Protein AF-A0A101IVA7-F1 (afdb_monomer)

Foldseek 3Di:
DVVPPDDDQCQDDDDPDDDDDDDDDPDDDDDQDPDDPSVVDDPPDDCPVVCCCVNRPPPD

Radius of gyration: 17.33 Å; Cα contacts (8 Å, |Δi|>4): 8; chains: 1; bounding box: 32×30×38 Å

Structure (mmCIF, N/CA/C/O bac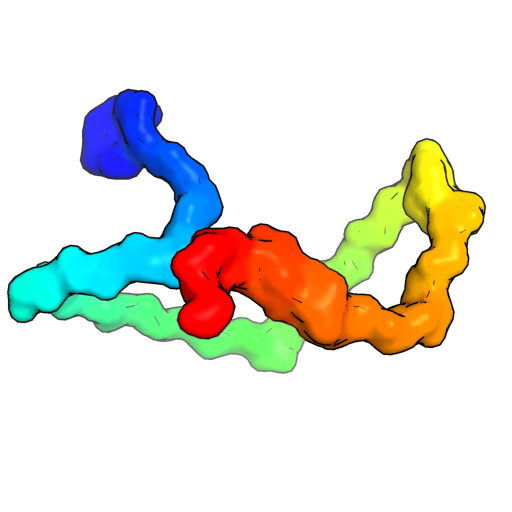kbone):
data_AF-A0A101IVA7-F1
#
_entry.id   AF-A0A101IVA7-F1
#
loop_
_atom_site.group_PDB
_atom_site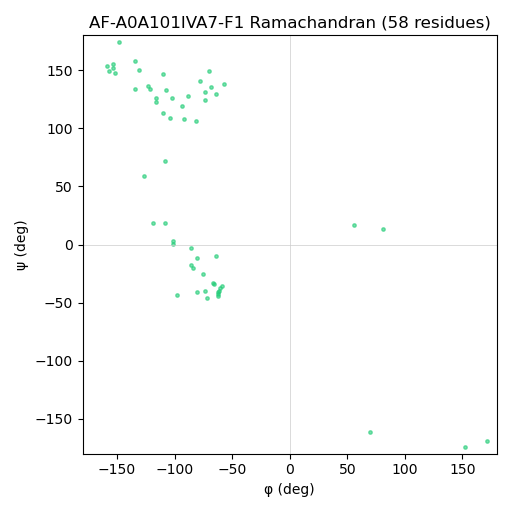.id
_atom_site.type_symbol
_atom_site.label_atom_id
_atom_site.label_alt_id
_atom_site.label_comp_id
_atom_site.label_asym_id
_atom_site.label_entity_id
_atom_site.label_seq_id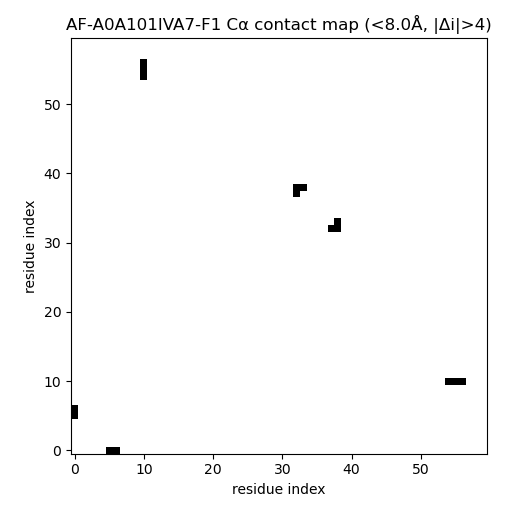
_atom_site.pdbx_PDB_ins_code
_atom_site.Cartn_x
_atom_site.Cartn_y
_atom_site.Cartn_z
_atom_site.occupancy
_atom_site.B_iso_or_equiv
_atom_site.auth_seq_id
_atom_site.auth_comp_id
_atom_site.auth_asym_id
_atom_site.auth_atom_id
_atom_site.pdbx_PDB_model_num
ATOM 1 N N . SER A 1 1 ? 1.352 6.864 15.952 1.00 87.06 1 SER A N 1
ATOM 2 C CA . SER A 1 1 ? 0.731 7.106 17.269 1.00 87.06 1 SER A CA 1
ATOM 3 C C . SER A 1 1 ? 0.312 8.557 17.398 1.00 87.06 1 SER A C 1
ATOM 5 O O . SER A 1 1 ? 0.768 9.380 16.607 1.00 87.06 1 SER A O 1
ATOM 7 N N . ASP A 1 2 ? -0.515 8.880 18.390 1.00 91.38 2 ASP A N 1
ATOM 8 C CA . ASP A 1 2 ? -0.995 10.249 18.640 1.00 91.38 2 ASP A CA 1
ATOM 9 C C . ASP A 1 2 ? 0.154 11.235 18.900 1.00 91.38 2 ASP A C 1
ATOM 11 O O . ASP A 1 2 ? 0.135 12.374 18.439 1.00 91.38 2 ASP A O 1
ATOM 15 N N . ASP A 1 3 ? 1.209 10.765 19.565 1.00 96.25 3 ASP A N 1
ATOM 16 C CA . ASP A 1 3 ? 2.445 11.509 19.830 1.00 96.25 3 ASP A CA 1
ATOM 17 C C . ASP A 1 3 ? 3.474 11.423 18.686 1.00 96.25 3 ASP A C 1
ATOM 19 O O . ASP A 1 3 ? 4.540 12.033 18.757 1.00 96.25 3 ASP A O 1
ATOM 23 N N . ARG A 1 4 ? 3.162 10.658 17.630 1.00 94.50 4 ARG A N 1
ATOM 24 C CA . ARG A 1 4 ? 4.003 10.407 16.449 1.00 94.50 4 ARG A CA 1
ATOM 25 C C . ARG A 1 4 ? 5.390 9.832 16.757 1.00 94.50 4 ARG A C 1
ATOM 27 O O . ARG A 1 4 ? 6.258 9.868 15.888 1.00 94.50 4 ARG A O 1
ATOM 34 N N . SER A 1 5 ? 5.599 9.297 17.956 1.00 97.00 5 SER A N 1
ATOM 35 C CA . SER A 1 5 ? 6.867 8.679 18.348 1.00 97.00 5 SER A CA 1
ATOM 36 C C . SER A 1 5 ? 7.058 7.296 17.724 1.00 97.00 5 SER A C 1
ATOM 38 O O . SER A 1 5 ? 8.191 6.862 17.523 1.00 97.00 5 SER A O 1
ATOM 40 N N . ILE A 1 6 ? 5.954 6.624 17.382 1.00 95.56 6 ILE A N 1
ATOM 41 C CA . ILE A 1 6 ? 5.942 5.277 16.814 1.00 95.56 6 ILE A CA 1
ATOM 42 C C . ILE A 1 6 ? 4.999 5.171 15.609 1.00 95.56 6 ILE A C 1
ATOM 44 O O . ILE A 1 6 ? 4.038 5.936 15.445 1.00 95.56 6 ILE A O 1
ATOM 48 N N . GLY A 1 7 ? 5.256 4.167 14.779 1.00 94.19 7 GLY A N 1
ATOM 49 C CA . GLY A 1 7 ? 4.472 3.824 13.599 1.00 94.19 7 GLY A CA 1
ATOM 50 C C . GLY A 1 7 ? 5.182 2.755 12.772 1.00 94.19 7 GLY A C 1
ATOM 51 O O . GLY A 1 7 ? 6.169 2.177 13.222 1.00 94.19 7 GLY A O 1
ATOM 52 N N . GLY A 1 8 ? 4.684 2.512 11.564 1.00 94.75 8 GLY A N 1
ATOM 53 C CA . GLY A 1 8 ? 5.244 1.534 10.635 1.00 94.75 8 GLY A CA 1
ATOM 54 C C . GLY A 1 8 ? 4.180 0.969 9.699 1.00 94.75 8 GLY A C 1
ATOM 55 O O . GLY A 1 8 ? 3.033 1.418 9.719 1.00 94.75 8 GLY A O 1
ATOM 56 N N . HIS A 1 9 ? 4.582 -0.012 8.893 1.00 95.06 9 HIS A N 1
ATOM 57 C CA . HIS A 1 9 ? 3.666 -0.857 8.126 1.00 95.06 9 HIS A CA 1
ATOM 58 C C . HIS A 1 9 ? 2.859 -1.752 9.072 1.00 95.06 9 HIS A C 1
ATOM 60 O O . HIS A 1 9 ? 3.421 -2.303 10.020 1.00 95.06 9 HIS A O 1
ATOM 66 N N . ILE A 1 10 ? 1.552 -1.877 8.846 1.00 93.50 10 ILE A N 1
ATOM 67 C CA . ILE A 1 10 ? 0.664 -2.669 9.706 1.00 93.50 10 ILE A CA 1
ATOM 68 C C . ILE A 1 10 ? 0.550 -4.073 9.116 1.00 93.50 10 ILE A C 1
ATOM 70 O O . ILE A 1 10 ? 0.056 -4.226 8.005 1.00 93.50 10 ILE A O 1
ATOM 74 N N . VAL A 1 11 ? 0.972 -5.083 9.877 1.00 93.94 11 VAL A N 1
ATOM 75 C CA . VAL A 1 11 ? 0.859 -6.503 9.491 1.00 93.94 11 VAL A CA 1
ATOM 76 C C . VAL A 1 11 ? -0.367 -7.150 10.135 1.00 93.94 11 VAL A C 1
ATOM 78 O O . VAL A 1 11 ? -1.107 -7.869 9.475 1.00 93.94 11 VAL A O 1
ATOM 81 N N . ASP A 1 12 ? -0.596 -6.865 11.418 1.00 93.31 12 ASP A N 1
ATOM 82 C CA . ASP A 1 12 ? -1.738 -7.356 12.190 1.00 93.31 12 ASP A CA 1
ATOM 83 C C . ASP A 1 12 ? -2.057 -6.383 13.340 1.00 93.31 12 ASP A C 1
ATOM 85 O O . ASP A 1 12 ? -1.171 -5.660 13.814 1.00 93.31 12 ASP A O 1
ATOM 89 N N . PHE A 1 13 ? -3.318 -6.331 13.772 1.00 93.62 13 PHE A N 1
ATOM 90 C CA . PHE A 1 13 ? -3.774 -5.500 14.886 1.00 93.62 13 PHE A CA 1
ATOM 91 C C . PHE A 1 13 ? -5.096 -6.003 15.478 1.00 93.62 13 PHE A C 1
ATOM 93 O O . PHE A 1 13 ? -5.936 -6.590 14.802 1.00 93.62 13 PHE A O 1
ATOM 100 N N . SER A 1 14 ? -5.313 -5.706 16.759 1.00 95.88 14 SER A N 1
ATOM 101 C CA . SER A 1 14 ? -6.593 -5.921 17.437 1.00 95.88 14 SER A CA 1
ATOM 102 C C . SER A 1 14 ? -7.011 -4.657 18.182 1.00 95.88 14 SER A C 1
ATOM 104 O O . SER A 1 14 ? -6.168 -3.852 18.585 1.00 95.88 14 SER A O 1
ATOM 106 N N . LEU A 1 15 ? -8.320 -4.456 18.320 1.00 95.94 15 LEU A N 1
ATOM 107 C CA . LEU A 1 15 ? -8.911 -3.300 18.989 1.00 95.94 15 LEU A CA 1
ATOM 108 C C . LEU A 1 15 ? -10.264 -3.656 19.592 1.00 95.94 15 LEU A C 1
ATOM 110 O O . LEU A 1 15 ? -11.016 -4.442 19.020 1.00 95.94 15 LEU A O 1
ATOM 114 N N . ASP A 1 16 ? -10.586 -3.015 20.712 1.00 97.56 16 ASP A N 1
ATOM 115 C CA . ASP A 1 16 ? -11.876 -3.191 21.379 1.00 97.56 16 ASP A CA 1
ATOM 116 C C . ASP A 1 16 ? -12.982 -2.359 20.710 1.00 97.56 16 ASP A C 1
ATOM 118 O O . ASP A 1 16 ? -14.111 -2.817 20.545 1.00 97.56 16 ASP A O 1
ATOM 122 N N . SER A 1 17 ? -12.675 -1.115 20.317 1.00 97.06 17 SER A N 1
ATOM 123 C CA . SER A 1 17 ? -13.605 -0.230 19.603 1.00 97.06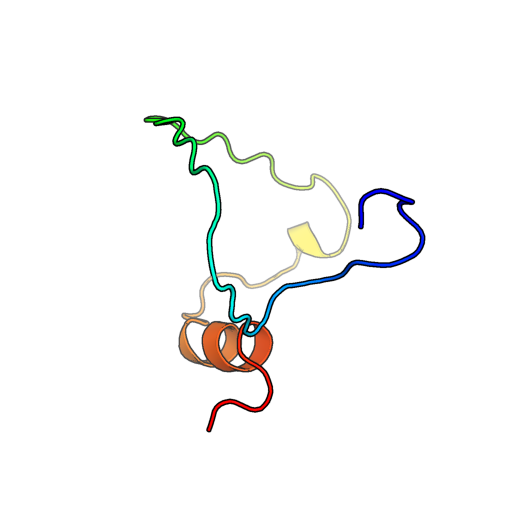 17 SER A CA 1
ATOM 124 C C . SER A 1 17 ? -12.869 0.850 18.808 1.00 97.06 17 SER A C 1
ATOM 126 O O . SER A 1 17 ? -11.785 1.283 19.200 1.00 97.06 17 SER A O 1
ATOM 128 N N . ALA A 1 18 ? -13.459 1.289 17.693 1.00 96.25 18 ALA A N 1
ATOM 129 C CA . ALA A 1 18 ? -12.949 2.381 16.867 1.00 96.25 18 ALA A CA 1
ATOM 130 C C . ALA A 1 18 ? -14.082 3.068 16.088 1.00 96.25 18 ALA A C 1
ATOM 132 O O . ALA A 1 18 ? -15.107 2.456 15.784 1.00 96.25 18 ALA A O 1
ATOM 133 N N . THR A 1 19 ? -13.869 4.332 15.720 1.00 97.75 19 THR A N 1
ATOM 134 C CA . THR A 1 19 ? -14.682 5.022 14.711 1.00 97.75 19 THR A CA 1
ATOM 135 C C . THR A 1 19 ? -14.073 4.768 13.338 1.00 97.75 19 THR A C 1
ATOM 137 O O . THR A 1 19 ? -12.885 5.020 13.143 1.00 97.75 19 THR A O 1
ATOM 140 N N . VAL A 1 20 ? -14.881 4.300 12.386 1.00 96.81 20 VAL A N 1
ATOM 141 C CA . V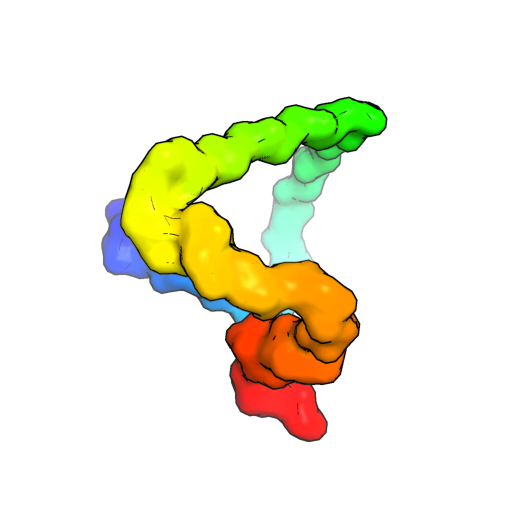AL A 1 20 ? -14.448 4.029 11.009 1.00 96.81 20 VAL A CA 1
ATOM 142 C C . VAL A 1 20 ? -15.020 5.087 10.074 1.00 96.81 20 VAL A C 1
ATOM 144 O O . VAL A 1 20 ? -16.217 5.368 10.108 1.00 96.81 20 VAL A O 1
ATOM 147 N N . SER A 1 21 ? -14.164 5.629 9.213 1.00 97.38 21 SER A N 1
ATOM 148 C CA . SER A 1 21 ? -14.545 6.504 8.105 1.00 97.38 21 SER A CA 1
ATOM 149 C C . SER A 1 21 ? -14.034 5.889 6.807 1.00 97.38 21 SER A C 1
ATOM 151 O O . SER A 1 21 ? -12.896 5.426 6.761 1.00 97.38 21 SER A O 1
ATOM 153 N N . LEU A 1 22 ? -14.866 5.892 5.766 1.00 96.81 22 LEU A N 1
ATOM 154 C CA . LEU A 1 22 ? -14.531 5.376 4.441 1.00 96.81 22 LEU A CA 1
ATOM 155 C C . LEU A 1 22 ? -14.692 6.494 3.410 1.00 96.81 22 LEU A C 1
ATOM 157 O O . LEU A 1 22 ? -15.700 7.198 3.422 1.00 96.81 22 LEU A O 1
ATOM 161 N N . ASP A 1 23 ? -13.706 6.625 2.530 1.00 96.88 23 ASP A N 1
ATOM 162 C CA . ASP A 1 23 ? -13.758 7.487 1.352 1.00 96.88 23 ASP A CA 1
ATOM 163 C C . ASP A 1 23 ? -13.665 6.612 0.099 1.00 96.88 23 ASP A C 1
ATOM 165 O O . ASP A 1 23 ? -12.727 5.827 -0.056 1.00 96.88 23 ASP A O 1
ATOM 169 N N . GLU A 1 24 ? -14.662 6.709 -0.776 1.00 96.69 24 GLU A N 1
ATOM 170 C CA . GLU A 1 24 ? -14.704 5.935 -2.013 1.00 96.69 24 GLU A CA 1
ATOM 171 C C . GLU A 1 24 ? -14.067 6.730 -3.157 1.00 96.69 24 GLU A C 1
ATOM 173 O O . GLU A 1 24 ? -14.645 7.681 -3.684 1.00 96.69 24 GLU A O 1
ATOM 178 N N . THR A 1 25 ? -12.877 6.305 -3.583 1.00 96.38 25 THR A N 1
ATOM 179 C CA . THR A 1 25 ? -12.165 6.885 -4.727 1.00 96.38 25 THR A CA 1
ATOM 180 C C . THR A 1 25 ? -12.280 5.966 -5.949 1.00 96.38 25 THR A C 1
ATOM 182 O O . THR A 1 25 ? -11.670 4.901 -6.004 1.00 96.38 25 THR A O 1
ATOM 185 N N . LEU A 1 26 ? -13.056 6.386 -6.956 1.00 96.00 26 LEU A N 1
ATOM 186 C CA . LEU A 1 26 ? -13.373 5.578 -8.151 1.00 96.00 26 LEU A CA 1
ATOM 187 C C . LEU A 1 26 ? -12.278 5.571 -9.230 1.00 96.00 26 LEU A C 1
ATOM 189 O O . LEU A 1 26 ? -12.348 4.787 -10.175 1.00 96.00 26 LEU A O 1
ATOM 193 N N . THR A 1 27 ? -11.281 6.447 -9.107 1.00 96.88 27 THR A N 1
ATOM 194 C CA . THR A 1 27 ? -10.213 6.609 -10.099 1.00 96.88 27 THR A CA 1
ATOM 195 C C . THR A 1 27 ? -8.866 6.669 -9.401 1.00 96.88 27 THR A C 1
ATOM 197 O O . THR A 1 27 ? -8.692 7.444 -8.465 1.00 96.88 27 THR A O 1
ATOM 200 N N . PHE A 1 28 ? -7.885 5.927 -9.911 1.00 96.25 28 PHE A N 1
ATOM 201 C CA . PHE A 1 28 ? -6.497 6.040 -9.476 1.00 96.25 28 PHE A CA 1
ATOM 202 C C . PHE A 1 28 ? -5.632 6.658 -10.579 1.00 96.25 28 PHE A C 1
ATOM 204 O O . PHE A 1 28 ? -5.865 6.453 -11.770 1.00 96.25 28 PHE A O 1
ATOM 211 N N . MET A 1 29 ? -4.621 7.426 -10.173 1.00 97.12 29 MET A N 1
ATOM 212 C CA . MET A 1 29 ? -3.605 7.982 -11.062 1.00 97.12 29 MET A CA 1
ATOM 213 C C . MET A 1 29 ? -2.253 7.387 -10.686 1.00 97.12 29 MET A C 1
ATOM 215 O O . MET A 1 29 ? -1.830 7.483 -9.536 1.00 97.12 29 MET A O 1
ATOM 219 N N . MET A 1 30 ? -1.559 6.813 -11.665 1.00 95.75 30 MET A N 1
ATOM 220 C CA . MET A 1 30 ? -0.209 6.292 -11.488 1.00 95.75 30 MET A CA 1
ATOM 221 C C . MET A 1 30 ? 0.802 7.269 -12.085 1.00 95.75 30 MET A C 1
ATOM 223 O O . MET A 1 30 ? 0.706 7.637 -13.255 1.00 95.75 30 MET A O 1
ATOM 227 N N . ARG A 1 31 ? 1.784 7.685 -11.284 1.00 96.94 31 ARG A N 1
ATOM 228 C CA . ARG A 1 31 ? 2.915 8.492 -11.745 1.00 96.94 31 ARG A CA 1
ATOM 229 C C . ARG A 1 31 ? 4.170 7.636 -11.708 1.00 96.94 31 ARG A C 1
ATOM 231 O O . ARG A 1 31 ? 4.627 7.269 -10.631 1.00 96.94 31 ARG A O 1
ATOM 238 N N . LEU A 1 32 ? 4.716 7.349 -12.882 1.00 96.12 32 LEU A N 1
ATOM 239 C CA . LEU A 1 32 ? 5.931 6.555 -12.998 1.00 96.12 32 LEU A CA 1
ATOM 240 C C . LEU A 1 32 ? 7.169 7.405 -12.671 1.00 96.12 32 LEU A C 1
ATOM 242 O O . LEU A 1 32 ? 7.218 8.576 -13.073 1.00 96.12 32 LEU A O 1
ATOM 246 N N . PRO A 1 33 ? 8.166 6.847 -11.961 1.00 96.75 33 PRO A N 1
ATOM 247 C CA . PRO A 1 33 ? 9.497 7.436 -11.899 1.00 96.75 33 PRO A CA 1
ATOM 248 C C . PRO A 1 33 ? 10.073 7.592 -13.312 1.00 96.75 33 PRO A C 1
ATOM 250 O O . PRO A 1 33 ? 9.910 6.718 -14.160 1.00 96.75 33 PRO A O 1
ATOM 253 N N . THR A 1 34 ? 10.726 8.722 -13.578 1.00 95.94 34 THR A N 1
ATOM 254 C CA . THR A 1 34 ? 11.288 9.041 -14.905 1.00 95.94 34 THR A CA 1
ATOM 255 C C . THR A 1 34 ? 12.795 8.818 -14.985 1.00 95.94 34 THR A C 1
ATOM 257 O O . THR A 1 34 ? 13.410 9.138 -15.998 1.00 95.94 34 THR A O 1
ATOM 260 N N . ASP A 1 35 ? 13.397 8.320 -13.910 1.00 95.56 35 ASP A N 1
ATOM 261 C CA . ASP A 1 35 ? 14.827 8.093 -13.771 1.00 95.56 35 ASP A CA 1
ATOM 262 C C . ASP A 1 35 ? 15.117 6.884 -12.863 1.00 95.56 35 ASP A C 1
ATOM 264 O O . ASP A 1 35 ? 14.218 6.262 -12.288 1.00 95.56 35 ASP A O 1
ATOM 268 N N . GLY A 1 36 ? 16.401 6.529 -12.774 1.00 94.19 36 GLY A N 1
ATOM 269 C CA . GLY A 1 36 ? 16.888 5.448 -11.924 1.00 94.19 36 GLY A CA 1
ATOM 270 C C . GLY A 1 36 ? 16.480 4.053 -12.399 1.00 94.19 36 GLY A C 1
ATOM 271 O O . GLY A 1 36 ? 16.110 3.839 -13.552 1.00 94.19 36 GLY A O 1
ATOM 272 N N . GLY A 1 37 ? 16.553 3.091 -11.477 1.00 93.88 37 GLY A N 1
ATOM 273 C CA . GLY A 1 37 ? 16.350 1.669 -11.775 1.00 93.88 37 GLY A CA 1
ATOM 274 C C . GLY A 1 37 ? 14.945 1.296 -12.253 1.00 93.88 37 GLY A C 1
ATOM 275 O O . GLY A 1 37 ? 14.760 0.179 -12.711 1.00 93.88 37 GLY A O 1
ATOM 276 N N . PHE A 1 38 ? 13.965 2.207 -12.184 1.00 95.38 38 PHE A N 1
ATOM 277 C CA . PHE A 1 38 ? 12.623 1.959 -12.717 1.00 95.38 38 PHE A CA 1
ATOM 278 C C . PHE A 1 38 ? 12.624 1.813 -14.247 1.00 95.38 38 PHE A C 1
ATOM 280 O O . PHE A 1 38 ? 11.849 1.029 -14.781 1.00 95.38 38 PHE A O 1
ATOM 287 N N . ILE A 1 39 ? 13.504 2.541 -14.947 1.00 95.75 39 ILE A N 1
ATOM 288 C CA . ILE A 1 39 ? 13.579 2.521 -16.417 1.00 95.75 39 ILE A CA 1
ATOM 289 C C . ILE A 1 39 ? 14.051 1.162 -16.943 1.00 95.75 39 ILE A C 1
ATOM 291 O O . ILE A 1 39 ? 13.600 0.721 -17.997 1.00 95.75 39 ILE A O 1
ATOM 295 N N . ASP A 1 40 ? 14.926 0.501 -16.187 1.00 96.44 40 ASP A N 1
ATOM 296 C CA . ASP A 1 40 ? 15.564 -0.756 -16.579 1.00 96.44 40 ASP A CA 1
ATOM 297 C C . ASP A 1 40 ? 14.927 -1.988 -15.906 1.00 96.44 40 ASP A C 1
ATOM 299 O O . ASP A 1 40 ? 15.380 -3.112 -16.119 1.00 96.44 40 ASP A O 1
ATOM 303 N N . ALA A 1 41 ? 13.901 -1.798 -15.069 1.00 94.88 41 ALA A N 1
ATOM 304 C CA . ALA A 1 41 ? 13.259 -2.883 -14.335 1.00 94.88 41 ALA A CA 1
ATOM 305 C C . ALA A 1 41 ? 12.379 -3.746 -15.253 1.00 94.88 41 ALA A C 1
ATOM 307 O O . ALA A 1 41 ? 11.509 -3.238 -15.962 1.00 94.88 41 ALA A O 1
ATOM 308 N N . ASP A 1 42 ? 12.544 -5.069 -15.178 1.00 95.19 42 ASP A N 1
ATOM 309 C CA . ASP A 1 42 ? 11.577 -6.008 -15.746 1.00 95.19 42 ASP A CA 1
ATOM 310 C C . ASP A 1 42 ? 10.403 -6.184 -14.774 1.00 95.19 42 ASP A C 1
ATOM 312 O O . ASP A 1 42 ? 10.532 -6.812 -13.724 1.00 95.19 42 ASP A O 1
ATOM 316 N N . LEU A 1 43 ? 9.260 -5.590 -15.124 1.00 94.06 43 LEU A N 1
ATOM 317 C CA . LEU A 1 43 ? 8.020 -5.621 -14.341 1.00 94.06 43 LEU A CA 1
ATOM 318 C C . LEU A 1 43 ? 6.942 -6.505 -14.992 1.00 94.06 43 LEU A C 1
ATOM 320 O O . LEU A 1 43 ? 5.755 -6.326 -14.728 1.00 94.06 43 LEU A O 1
ATOM 324 N N . THR A 1 44 ? 7.327 -7.408 -15.901 1.00 95.75 44 THR A N 1
ATOM 325 C CA . THR A 1 44 ? 6.373 -8.236 -16.663 1.00 95.75 44 THR A CA 1
ATOM 326 C C . THR A 1 44 ? 5.953 -9.520 -15.949 1.00 95.75 44 THR A C 1
ATOM 328 O O . THR A 1 44 ? 4.947 -10.123 -16.325 1.00 95.75 44 THR A O 1
ATOM 331 N N . GLY A 1 45 ? 6.711 -9.940 -14.934 1.00 95.50 45 GLY A N 1
ATOM 332 C CA . GLY A 1 45 ? 6.410 -11.125 -14.138 1.00 95.50 45 GLY A CA 1
ATOM 333 C C . GLY A 1 45 ? 5.185 -10.943 -13.240 1.00 95.50 45 GLY A C 1
ATOM 334 O O . GLY A 1 45 ? 4.904 -9.843 -12.765 1.00 95.50 45 GLY A O 1
ATOM 335 N N . ASP A 1 46 ? 4.478 -12.042 -12.981 1.00 96.69 46 ASP A N 1
ATOM 336 C CA . ASP A 1 46 ? 3.546 -12.109 -11.857 1.00 96.69 46 ASP A CA 1
ATOM 337 C C . ASP A 1 46 ? 4.359 -12.221 -10.564 1.00 96.69 46 ASP A C 1
ATOM 339 O O . ASP A 1 46 ? 5.206 -13.103 -10.448 1.00 96.69 46 ASP A O 1
ATOM 343 N N . LEU A 1 47 ? 4.120 -11.296 -9.636 1.00 95.12 47 LEU A N 1
ATOM 344 C CA . LEU A 1 47 ? 4.805 -11.204 -8.345 1.00 95.12 47 LEU A CA 1
ATOM 345 C C . LEU A 1 47 ? 3.827 -11.365 -7.171 1.00 95.12 47 LEU A C 1
ATOM 347 O O . LEU A 1 47 ? 4.103 -10.912 -6.062 1.00 95.12 47 LEU A O 1
ATOM 351 N N . SER A 1 48 ? 2.635 -11.923 -7.408 1.00 94.31 48 SER A N 1
ATOM 352 C CA . SER A 1 48 ? 1.567 -11.994 -6.399 1.00 94.31 48 SER A CA 1
ATOM 353 C C . SER A 1 48 ? 1.971 -12.790 -5.150 1.00 94.31 48 SER A C 1
ATOM 355 O O . SER A 1 48 ? 1.624 -12.402 -4.027 1.00 94.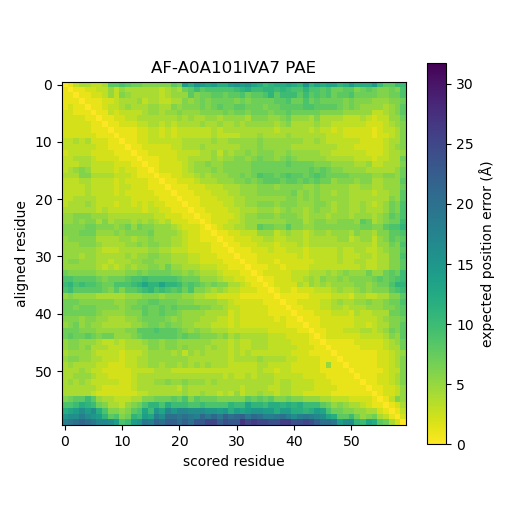31 48 SER A O 1
ATOM 357 N N . ASP A 1 49 ? 2.737 -13.868 -5.326 1.00 93.69 49 ASP A N 1
ATOM 358 C CA . ASP A 1 49 ? 3.205 -14.714 -4.224 1.00 93.69 49 ASP A CA 1
ATOM 359 C C . ASP A 1 49 ? 4.289 -13.994 -3.409 1.00 93.69 49 ASP A C 1
ATOM 361 O O . ASP A 1 49 ? 4.211 -13.913 -2.180 1.00 93.69 49 ASP A O 1
ATOM 365 N N . GLU A 1 50 ? 5.260 -13.380 -4.084 1.00 93.50 50 GLU A N 1
ATOM 366 C CA . GLU A 1 50 ? 6.317 -12.587 -3.461 1.00 93.50 50 GLU A CA 1
ATOM 367 C C . GLU A 1 50 ? 5.750 -11.378 -2.712 1.00 93.50 50 GLU A C 1
ATOM 369 O O . GLU A 1 50 ? 6.181 -11.086 -1.595 1.00 93.50 50 GLU A O 1
ATOM 374 N N . LEU A 1 51 ? 4.750 -10.699 -3.286 1.00 94.25 51 LEU A N 1
ATOM 375 C CA . LEU A 1 51 ? 4.047 -9.599 -2.627 1.00 94.25 51 LEU A CA 1
ATOM 376 C C . LEU A 1 51 ? 3.352 -10.076 -1.352 1.00 94.25 51 LEU A C 1
ATOM 378 O O . LEU A 1 51 ? 3.406 -9.385 -0.339 1.00 94.25 51 LEU A O 1
ATOM 382 N N . THR A 1 52 ? 2.752 -11.268 -1.358 1.00 91.81 52 THR A N 1
ATOM 383 C CA . THR A 1 52 ? 2.130 -11.831 -0.150 1.00 91.81 52 THR A CA 1
ATOM 384 C C . THR A 1 52 ? 3.163 -12.047 0.957 1.00 91.81 52 THR A C 1
ATOM 386 O O . THR A 1 52 ? 2.920 -11.650 2.097 1.00 91.81 52 THR A O 1
ATOM 389 N N . VAL A 1 53 ? 4.332 -12.603 0.623 1.00 92.62 53 VAL A N 1
ATOM 390 C CA . VAL A 1 53 ? 5.431 -12.826 1.580 1.00 92.62 53 VAL A CA 1
ATOM 391 C C . VAL A 1 53 ? 5.956 -11.509 2.157 1.00 92.62 53 VAL A C 1
ATOM 393 O O . VAL A 1 53 ? 6.205 -11.413 3.359 1.00 92.62 53 VAL A O 1
ATOM 396 N N . VAL A 1 54 ? 6.125 -10.485 1.315 1.00 94.00 54 VAL A N 1
ATOM 397 C CA . VAL A 1 54 ? 6.674 -9.186 1.733 1.00 94.00 54 VAL A CA 1
ATOM 398 C C . VAL A 1 54 ? 5.671 -8.378 2.558 1.00 94.00 54 VAL A C 1
ATOM 400 O O . VAL A 1 54 ? 6.061 -7.753 3.544 1.00 94.00 54 VAL A O 1
ATOM 403 N N . GLU A 1 55 ? 4.390 -8.396 2.187 1.00 94.25 55 GLU A N 1
ATOM 404 C CA . GLU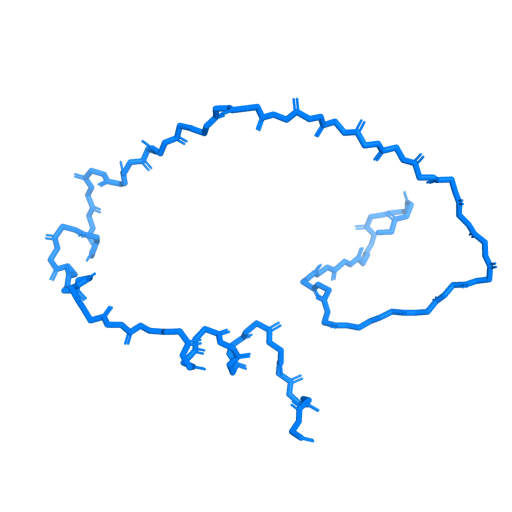 A 1 55 ? 3.352 -7.583 2.832 1.00 94.25 55 GLU A CA 1
ATOM 405 C C . GLU A 1 55 ? 2.769 -8.229 4.097 1.00 94.25 55 GLU A C 1
ATOM 407 O O . GLU A 1 55 ? 2.202 -7.527 4.937 1.00 94.25 55 GLU A O 1
ATOM 412 N N . ARG A 1 56 ? 2.920 -9.552 4.266 1.00 89.44 56 ARG A N 1
ATOM 413 C CA . ARG A 1 56 ? 2.451 -10.309 5.443 1.00 89.44 56 ARG A CA 1
ATOM 414 C C . ARG A 1 56 ? 3.568 -11.137 6.094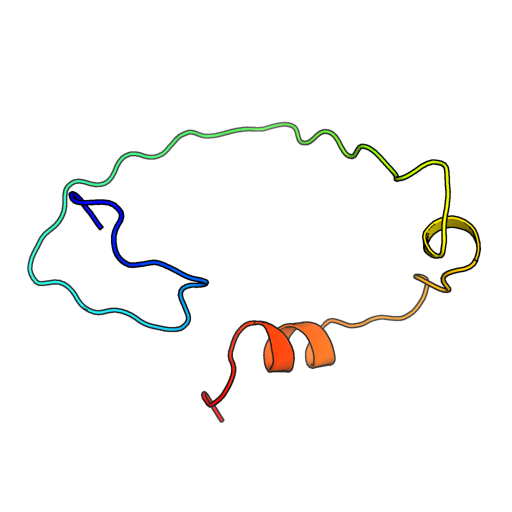 1.00 89.44 56 ARG A C 1
ATOM 416 O O . ARG A 1 56 ? 3.448 -12.356 6.219 1.00 89.44 56 ARG A O 1
ATOM 423 N N . PRO A 1 57 ? 4.664 -10.506 6.538 1.00 79.19 57 PRO A N 1
ATOM 424 C CA . PRO A 1 57 ? 5.798 -11.234 7.088 1.00 79.19 57 PRO A CA 1
ATOM 425 C C . PRO A 1 57 ? 5.415 -11.971 8.383 1.00 79.19 57 PRO A C 1
ATOM 427 O O . PRO A 1 57 ? 4.871 -11.372 9.311 1.00 79.19 57 PRO A O 1
ATOM 430 N N . GLY A 1 58 ? 5.742 -13.265 8.466 1.00 71.44 58 GLY A N 1
ATOM 431 C CA . GLY A 1 58 ?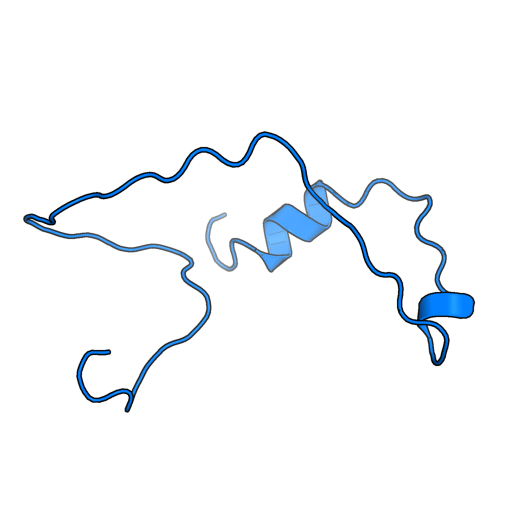 5.549 -14.085 9.671 1.00 71.44 58 GLY A CA 1
ATOM 432 C C . GLY A 1 58 ? 4.132 -14.630 9.882 1.00 71.44 58 GLY A C 1
ATOM 433 O O . GLY A 1 58 ? 3.831 -15.101 10.978 1.00 71.44 58 GLY A O 1
ATOM 434 N N . GLN A 1 59 ? 3.278 -14.561 8.858 1.00 63.41 59 GLN A N 1
ATOM 435 C CA . GLN A 1 59 ? 1.954 -15.185 8.810 1.00 63.41 59 GLN A CA 1
ATOM 436 C C . GLN A 1 59 ? 2.010 -16.366 7.817 1.00 63.41 59 GLN A C 1
ATOM 438 O O . GLN A 1 59 ? 1.500 -16.254 6.704 1.00 63.41 59 GLN A O 1
ATOM 443 N N . ASP A 1 60 ? 2.695 -17.448 8.210 1.00 58.50 60 ASP A N 1
ATOM 444 C CA . ASP A 1 60 ? 2.710 -18.747 7.504 1.00 58.50 60 ASP A CA 1
ATOM 445 C C . ASP A 1 60 ? 1.560 -19.656 7.978 1.00 58.50 60 ASP A C 1
ATOM 447 O O . ASP A 1 60 ? 1.326 -19.725 9.211 1.00 58.50 60 ASP A O 1
#

Solvent-accessible surface area (backbone atoms only — not comparable to full-atom values): 4604 Å² total; per-residue (Å²): 81,98,84,63,83,53,82,78,86,82,73,80,88,86,80,95,78,81,90,86,86,87,82,90,76,93,73,87,85,88,81,78,73,92,58,70,71,63,75,76,53,87,78,83,69,89,53,68,67,60,47,48,52,69,63,37,70,93,74,128

Secondary structure (DSSP, 8-state):
-TTSS-----S----S-----------------SSGGGTT----S--HHHHHHHHSTT--

Sequence (60 aa):
SDDRSIGGHIVDFSLDSATVSLDETLTFMMRLPTDGGFIDADLTGDLSDELTVVERPGQD

pLDDT: mean 93.3, std 7.28, range [58.5, 97.75]

Mean predicted aligned error: 4.83 Å